Protein AF-A0A4Y6QZP2-F1 (afdb_monomer)

Secondary structure (DSSP, 8-state):
-----HHHHHHHHHHHHHH---HHHHHHHHHHHHHHH---GGGHHHHHHHHHHHHHSTT-HHHHHHHHHHHHHHHHHHHTTTT--

Mean predicted aligned error: 9.19 Å

Sequence (85 aa):
MSATIPKVEEAMANHIAADGFTPIGWQAYEIIYSILADPAPDLAEVKWRLRRCVAAHPGAPERALRDHLMVTSEMANANGQEGRD

Radius of gyration: 16.24 Å; Cα contacts (8 Å, |Δi|>4): 42; chains: 1; bounding box: 52×36×28 Å

Solvent-accessible surface area (backbone atoms only — not comparable to full-atom values): 4952 Å² total; per-residue (Å²): 132,84,82,76,71,67,68,58,59,55,51,49,53,55,44,34,72,72,71,72,37,50,76,63,31,48,54,30,39,54,52,53,50,50,62,66,66,51,83,62,75,88,42,54,65,59,43,53,52,43,53,52,31,40,70,74,28,77,96,34,37,43,58,16,48,50,54,43,50,51,57,52,48,52,50,55,52,55,66,63,55,80,79,74,128

Nearest PDB structures (foldseek):
  7k79-assembly1_L  TM=3.473E-01  e=9.508E+00  Saccharomyces cerevisiae S288C

Structure (mmCIF, N/CA/C/O backbone):
data_AF-A0A4Y6QZP2-F1
#
_entry.id   AF-A0A4Y6QZP2-F1
#
loop_
_atom_site.group_PDB
_atom_site.id
_atom_site.type_symbol
_atom_site.label_atom_id
_atom_site.label_alt_id
_atom_site.label_comp_id
_atom_site.label_asym_id
_atom_site.label_entity_id
_atom_site.label_seq_id
_atom_site.pdbx_PDB_ins_code
_atom_site.Cartn_x
_atom_site.Cartn_y
_atom_site.Cartn_z
_atom_site.occupancy
_atom_site.B_iso_or_equiv
_atom_site.auth_seq_id
_atom_site.auth_comp_id
_atom_site.auth_asym_id
_atom_site.auth_atom_id
_atom_site.pdbx_PDB_model_num
ATOM 1 N N . MET A 1 1 ? 20.371 27.567 5.406 1.00 36.50 1 MET A N 1
ATOM 2 C CA . MET A 1 1 ? 21.022 26.668 4.432 1.00 36.50 1 MET A CA 1
ATOM 3 C C . MET A 1 1 ? 20.498 25.271 4.715 1.00 36.50 1 MET A C 1
ATOM 5 O O . MET A 1 1 ? 20.792 24.748 5.781 1.00 36.50 1 MET A O 1
ATOM 9 N N . SER A 1 2 ? 19.606 24.764 3.857 1.00 40.19 2 SER A N 1
ATOM 10 C CA . SER A 1 2 ? 18.956 23.456 4.022 1.00 40.19 2 SER A CA 1
ATOM 11 C C . SER A 1 2 ? 19.993 22.346 4.103 1.00 40.19 2 SER A C 1
ATOM 13 O O . SER A 1 2 ? 20.850 22.248 3.229 1.00 40.19 2 SER A O 1
ATOM 15 N N . ALA A 1 3 ? 19.895 21.506 5.130 1.00 45.09 3 ALA A N 1
ATOM 16 C CA . ALA A 1 3 ? 20.593 20.233 5.151 1.00 45.09 3 ALA A CA 1
ATOM 17 C C . ALA A 1 3 ? 19.943 19.325 4.098 1.00 45.09 3 ALA A C 1
ATOM 19 O O . ALA A 1 3 ? 18.825 18.846 4.281 1.00 45.09 3 ALA A O 1
ATOM 20 N N . THR A 1 4 ? 20.626 19.153 2.968 1.00 51.28 4 THR A N 1
ATOM 21 C CA . THR A 1 4 ? 20.354 18.110 1.975 1.00 51.28 4 THR A CA 1
ATOM 22 C C . THR A 1 4 ? 20.270 16.771 2.695 1.00 51.28 4 THR A C 1
ATOM 24 O O . THR A 1 4 ? 21.162 16.477 3.486 1.00 51.28 4 THR A O 1
ATOM 27 N N . ILE A 1 5 ? 19.216 15.985 2.457 1.00 51.88 5 ILE A N 1
ATOM 28 C CA . ILE A 1 5 ? 19.063 14.632 3.004 1.00 51.88 5 ILE A CA 1
ATOM 29 C C . ILE A 1 5 ? 19.732 13.664 2.014 1.00 51.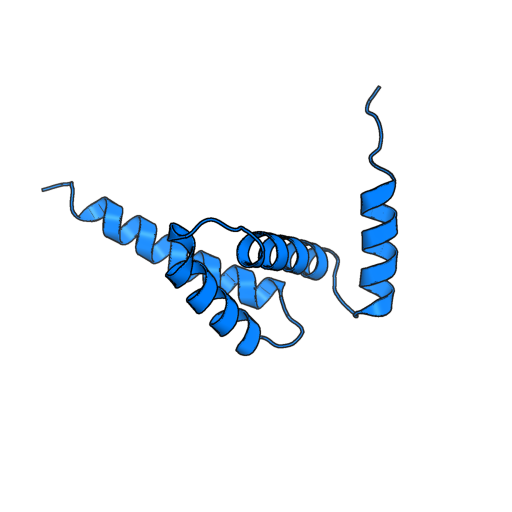88 5 ILE A C 1
ATOM 31 O O . ILE A 1 5 ? 19.068 13.183 1.101 1.00 51.88 5 ILE A O 1
ATOM 35 N N . PRO A 1 6 ? 21.032 13.351 2.141 1.00 53.50 6 PRO A N 1
ATOM 36 C CA . PRO A 1 6 ? 21.773 12.656 1.086 1.00 53.50 6 PRO A CA 1
ATOM 37 C C . PRO A 1 6 ? 21.437 11.155 1.068 1.00 53.50 6 PRO A C 1
ATOM 39 O O . PRO A 1 6 ? 21.653 10.459 0.087 1.00 53.50 6 PRO A O 1
ATOM 42 N N . LYS A 1 7 ? 20.869 10.648 2.171 1.00 54.53 7 LYS A N 1
ATOM 43 C CA . LYS A 1 7 ? 20.684 9.220 2.440 1.00 54.53 7 LYS A CA 1
ATOM 44 C C . LYS A 1 7 ? 19.462 8.611 1.745 1.00 54.53 7 LYS A C 1
ATOM 46 O O . LYS A 1 7 ? 19.447 7.411 1.502 1.00 54.53 7 LYS A O 1
ATOM 51 N N . VAL A 1 8 ? 18.447 9.426 1.435 1.00 57.16 8 VAL A N 1
ATOM 52 C CA . VAL A 1 8 ? 17.218 8.958 0.764 1.00 57.16 8 VAL A CA 1
ATOM 53 C C . VAL A 1 8 ? 17.448 8.832 -0.736 1.00 57.16 8 VAL A C 1
ATOM 55 O O . VAL A 1 8 ? 17.016 7.859 -1.336 1.00 57.16 8 VAL A O 1
ATOM 58 N N . GLU A 1 9 ? 18.176 9.775 -1.336 1.00 57.91 9 GLU A N 1
ATOM 59 C CA . GLU A 1 9 ? 18.473 9.756 -2.772 1.00 57.91 9 GLU A CA 1
ATOM 60 C C . GLU A 1 9 ? 19.401 8.597 -3.148 1.00 57.91 9 GLU A C 1
ATOM 62 O O . GLU A 1 9 ? 19.187 7.943 -4.165 1.00 57.91 9 GLU A O 1
ATOM 67 N N . GLU A 1 10 ? 20.379 8.284 -2.296 1.00 58.88 10 GLU A N 1
ATOM 68 C CA . GLU A 1 10 ? 21.303 7.166 -2.503 1.00 58.88 10 GLU A CA 1
ATOM 69 C C . GLU A 1 10 ? 20.611 5.798 -2.325 1.00 58.88 10 GLU A C 1
ATOM 71 O O . GLU A 1 10 ? 20.835 4.876 -3.110 1.00 58.88 10 GLU A O 1
ATOM 76 N N . ALA A 1 11 ? 19.697 5.674 -1.352 1.00 60.56 11 ALA A N 1
ATOM 77 C CA . ALA A 1 11 ? 18.862 4.480 -1.183 1.00 60.56 11 ALA A CA 1
ATOM 78 C C . ALA A 1 11 ? 17.854 4.312 -2.335 1.00 60.56 11 ALA A C 1
ATOM 80 O O . ALA A 1 11 ? 17.696 3.212 -2.865 1.00 60.56 11 ALA A O 1
ATOM 81 N N . MET A 1 12 ? 17.229 5.410 -2.770 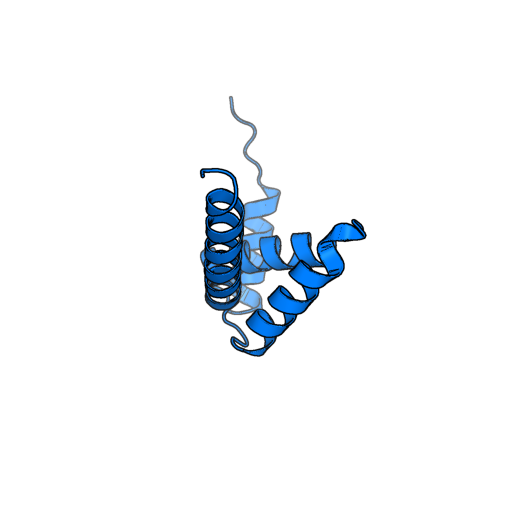1.00 60.81 12 MET A N 1
ATOM 82 C CA . MET A 1 12 ? 16.313 5.442 -3.909 1.00 60.81 12 MET A CA 1
ATOM 83 C C . MET A 1 12 ? 17.029 5.043 -5.206 1.00 60.81 12 MET A C 1
ATOM 85 O O . MET A 1 12 ? 16.512 4.220 -5.956 1.00 60.81 12 MET A O 1
ATOM 89 N N . ALA A 1 13 ? 18.239 5.553 -5.456 1.00 60.91 13 ALA A N 1
ATOM 90 C CA . ALA A 1 13 ? 19.029 5.192 -6.633 1.00 60.91 13 ALA A CA 1
ATOM 91 C C . ALA A 1 13 ? 19.410 3.700 -6.653 1.00 60.91 13 ALA A C 1
ATOM 93 O O . ALA A 1 13 ? 19.297 3.053 -7.697 1.00 60.91 13 ALA A O 1
ATOM 94 N N . ASN A 1 14 ? 19.800 3.135 -5.505 1.00 59.44 14 ASN A N 1
ATOM 95 C CA . ASN A 1 14 ? 20.174 1.722 -5.404 1.00 59.44 14 ASN A CA 1
ATOM 96 C C . ASN A 1 14 ? 18.981 0.772 -5.593 1.00 59.44 14 ASN A C 1
ATOM 98 O O . ASN A 1 14 ? 19.128 -0.264 -6.239 1.00 59.44 14 ASN A O 1
ATOM 102 N N . HIS A 1 15 ? 17.795 1.126 -5.096 1.00 59.50 15 HIS A N 1
ATOM 103 C CA . HIS A 1 15 ? 16.603 0.289 -5.248 1.00 59.50 15 HIS A CA 1
ATOM 104 C C . HIS A 1 15 ? 15.901 0.433 -6.602 1.00 59.50 15 HIS A C 1
ATOM 106 O O . HIS A 1 15 ? 15.428 -0.564 -7.145 1.00 59.50 15 HIS A O 1
ATOM 112 N N . ILE A 1 16 ? 15.894 1.629 -7.206 1.00 59.44 16 ILE A N 1
ATOM 113 C CA . ILE A 1 16 ? 15.441 1.814 -8.599 1.00 59.44 16 ILE A CA 1
ATOM 114 C C . ILE A 1 16 ? 16.251 0.908 -9.538 1.00 59.44 16 ILE A C 1
ATOM 116 O O . ILE A 1 16 ? 15.693 0.279 -10.437 1.00 59.44 16 ILE A O 1
ATOM 120 N N . ALA A 1 17 ? 17.564 0.811 -9.307 1.00 57.59 17 ALA A N 1
ATOM 121 C CA . ALA A 1 17 ? 18.455 -0.017 -10.110 1.00 57.59 17 ALA A CA 1
ATOM 122 C C . ALA A 1 17 ? 18.330 -1.528 -9.822 1.00 57.59 17 ALA A C 1
ATOM 124 O O . ALA A 1 17 ? 18.509 -2.323 -10.744 1.00 57.59 17 ALA A O 1
ATOM 125 N N . ALA A 1 18 ? 18.036 -1.934 -8.581 1.00 59.78 18 ALA A N 1
ATOM 126 C CA . ALA A 1 18 ? 17.994 -3.344 -8.175 1.00 59.78 18 ALA A CA 1
ATOM 127 C C . ALA A 1 18 ? 16.622 -4.015 -8.371 1.00 59.78 18 ALA A C 1
ATOM 129 O O . ALA A 1 18 ? 16.564 -5.172 -8.786 1.00 59.78 18 ALA A O 1
ATOM 130 N N . ASP A 1 19 ? 15.530 -3.295 -8.108 1.00 64.56 19 ASP A N 1
ATOM 131 C CA . ASP A 1 19 ? 14.170 -3.853 -8.081 1.00 64.56 19 ASP A CA 1
ATOM 132 C C . ASP A 1 19 ? 13.335 -3.466 -9.318 1.00 64.56 19 ASP A C 1
ATOM 134 O O . ASP A 1 19 ? 12.192 -3.897 -9.471 1.00 64.56 19 ASP A O 1
ATOM 138 N N . GLY A 1 20 ? 13.892 -2.654 -10.227 1.00 70.31 20 GLY A N 1
ATOM 139 C CA . GLY A 1 20 ? 13.217 -2.216 -11.454 1.00 70.31 20 GLY A CA 1
ATOM 140 C C . GLY A 1 20 ? 12.067 -1.232 -11.220 1.00 70.31 20 GLY A C 1
ATOM 141 O O . GLY A 1 20 ? 11.257 -1.000 -12.121 1.00 70.31 20 GLY A O 1
ATOM 142 N N . PHE A 1 21 ? 11.974 -0.647 -10.025 1.00 77.69 21 PHE A N 1
ATOM 143 C CA . PHE A 1 21 ? 10.953 0.344 -9.711 1.00 77.69 21 PHE A CA 1
ATOM 144 C C . PHE A 1 21 ? 11.256 1.696 -10.352 1.00 77.69 21 PHE A C 1
ATOM 146 O O . PHE A 1 21 ? 12.392 2.153 -10.418 1.00 77.69 21 PHE A O 1
ATOM 153 N N . THR A 1 22 ? 10.202 2.395 -10.763 1.00 87.31 22 THR A N 1
ATOM 154 C CA . THR A 1 22 ? 10.281 3.834 -11.044 1.00 87.31 22 THR A CA 1
ATOM 155 C C . THR A 1 22 ? 10.434 4.617 -9.726 1.00 87.31 22 THR A C 1
ATOM 157 O O . THR A 1 22 ? 10.060 4.090 -8.677 1.00 87.31 22 THR A O 1
ATOM 160 N N . PRO A 1 23 ? 10.895 5.886 -9.728 1.00 88.56 23 PRO A N 1
ATOM 161 C CA . PRO A 1 23 ? 10.945 6.697 -8.504 1.00 88.56 23 PRO A CA 1
ATOM 162 C C . PRO A 1 23 ? 9.602 6.769 -7.761 1.00 88.56 23 PRO A C 1
ATOM 164 O O . PRO A 1 23 ? 9.559 6.704 -6.536 1.00 88.56 23 PRO A O 1
ATOM 167 N N . ILE A 1 24 ? 8.491 6.843 -8.503 1.00 92.38 24 ILE A N 1
ATOM 168 C CA . ILE A 1 24 ? 7.146 6.832 -7.919 1.00 92.38 24 ILE A CA 1
ATOM 169 C C . ILE A 1 24 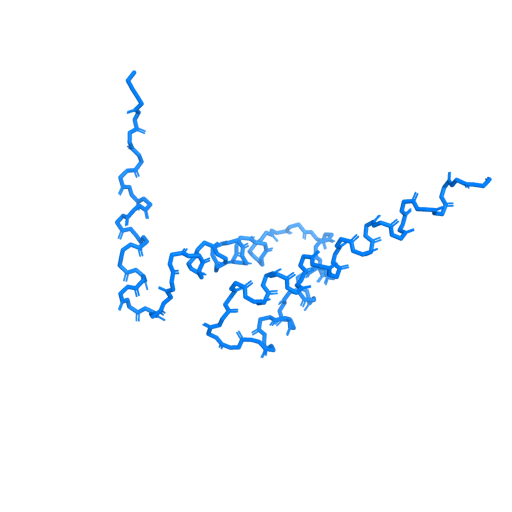? 6.768 5.451 -7.369 1.00 92.38 24 ILE A C 1
ATOM 171 O O . ILE A 1 24 ? 6.150 5.366 -6.311 1.00 92.38 24 ILE A O 1
ATOM 175 N N . GLY A 1 25 ? 7.172 4.372 -8.046 1.00 93.56 25 GLY A N 1
ATOM 176 C CA . GLY A 1 25 ? 6.992 3.008 -7.553 1.00 93.56 25 GLY A CA 1
ATOM 177 C C . GLY A 1 25 ? 7.751 2.776 -6.248 1.00 93.56 25 GLY A C 1
ATOM 178 O O . GLY A 1 25 ? 7.201 2.200 -5.312 1.00 93.56 25 GLY A O 1
ATOM 179 N N . TRP A 1 26 ? 8.969 3.313 -6.140 1.00 91.69 26 TRP A N 1
ATOM 180 C CA . TRP A 1 26 ? 9.755 3.259 -4.910 1.00 91.69 26 TRP A CA 1
ATOM 181 C C . TRP A 1 26 ? 9.065 3.990 -3.754 1.00 91.69 26 TRP A C 1
ATOM 183 O O . TRP A 1 26 ? 8.850 3.413 -2.691 1.00 91.69 26 TRP A O 1
ATOM 193 N N . GLN A 1 27 ? 8.625 5.229 -3.978 1.00 94.75 27 GLN A N 1
ATOM 194 C CA . GLN A 1 27 ? 7.885 5.979 -2.959 1.00 94.75 27 GLN A CA 1
ATOM 195 C C . GLN A 1 27 ? 6.595 5.266 -2.539 1.00 94.75 27 GLN A C 1
ATOM 197 O O . GLN A 1 27 ? 6.280 5.188 -1.351 1.00 94.75 27 GLN A O 1
ATOM 202 N N . ALA A 1 28 ? 5.851 4.708 -3.497 1.00 96.12 28 ALA A N 1
ATOM 203 C CA . ALA A 1 28 ? 4.654 3.935 -3.196 1.00 96.12 28 ALA A CA 1
ATOM 204 C C . ALA A 1 28 ? 4.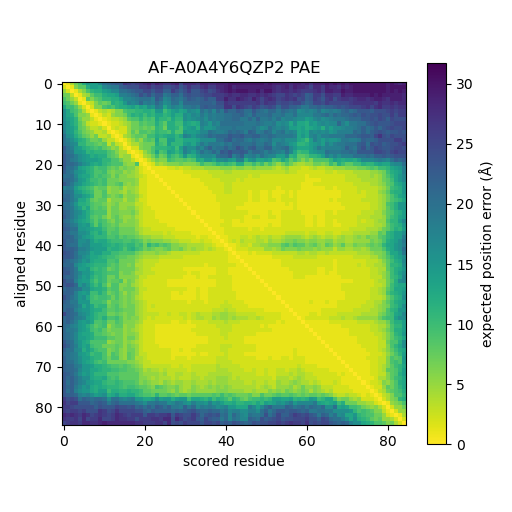978 2.691 -2.358 1.00 96.12 28 ALA A C 1
ATOM 206 O O . ALA A 1 28 ? 4.260 2.398 -1.402 1.00 96.12 28 ALA A O 1
ATOM 207 N N . TYR A 1 29 ? 6.071 1.992 -2.672 1.00 95.00 29 TYR A N 1
ATOM 208 C CA . TYR A 1 29 ? 6.553 0.861 -1.887 1.00 95.00 29 TYR A CA 1
ATOM 209 C C . TYR A 1 29 ? 6.874 1.263 -0.440 1.00 95.00 29 TYR A C 1
ATOM 211 O O . TYR A 1 29 ? 6.409 0.594 0.483 1.00 95.00 29 TYR A O 1
ATOM 219 N N . GLU A 1 30 ? 7.581 2.375 -0.214 1.00 94.88 30 GLU A N 1
ATOM 220 C CA . GLU A 1 30 ? 7.907 2.850 1.142 1.00 94.88 30 GLU A CA 1
ATOM 221 C C . GLU A 1 30 ? 6.661 3.212 1.963 1.00 94.88 30 GLU A C 1
ATOM 223 O O . GLU A 1 30 ? 6.581 2.893 3.156 1.00 94.88 30 GLU A O 1
ATOM 228 N N . ILE A 1 31 ? 5.658 3.824 1.328 1.00 96.19 31 ILE A N 1
ATOM 229 C CA . ILE A 1 31 ? 4.369 4.121 1.967 1.00 96.19 31 ILE A CA 1
ATOM 230 C C . ILE A 1 31 ? 3.650 2.820 2.338 1.00 96.19 31 ILE A C 1
ATOM 232 O O . ILE A 1 31 ? 3.229 2.656 3.485 1.00 96.19 31 ILE A O 1
ATOM 236 N N . ILE A 1 32 ? 3.539 1.878 1.394 1.00 96.38 32 ILE A N 1
ATOM 237 C CA . ILE A 1 32 ? 2.915 0.568 1.627 1.00 96.38 32 ILE 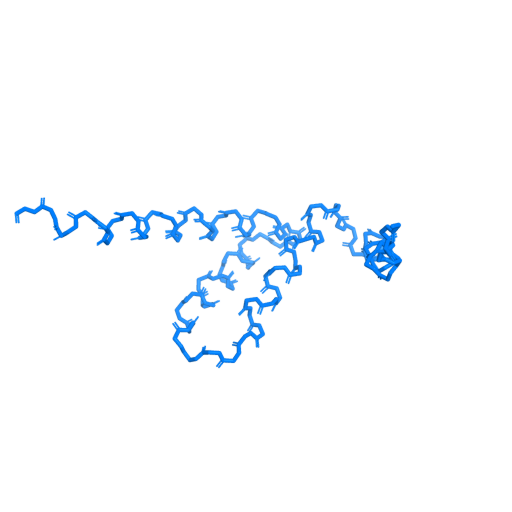A CA 1
ATOM 238 C C . ILE A 1 32 ? 3.607 -0.146 2.788 1.00 96.38 32 ILE A C 1
ATOM 240 O O . ILE A 1 32 ? 2.939 -0.634 3.701 1.00 96.38 32 ILE A O 1
ATOM 244 N N . TYR A 1 33 ? 4.938 -0.191 2.766 1.00 96.19 33 TYR A N 1
ATOM 245 C CA . TYR A 1 33 ? 5.734 -0.827 3.804 1.00 96.19 33 TYR A CA 1
ATOM 246 C C . TYR A 1 33 ? 5.480 -0.183 5.170 1.00 96.19 33 TYR A C 1
ATOM 248 O O . TYR A 1 33 ? 5.195 -0.897 6.131 1.00 96.19 33 TYR A O 1
ATOM 256 N N . SER A 1 34 ? 5.492 1.151 5.244 1.00 96.25 34 SER A N 1
ATOM 257 C CA . SER A 1 34 ? 5.240 1.888 6.489 1.00 96.25 34 SER A CA 1
ATOM 258 C C . SER A 1 34 ? 3.855 1.584 7.066 1.00 96.25 34 SER A C 1
ATOM 260 O O . SER A 1 34 ? 3.746 1.258 8.247 1.00 96.25 34 SER A O 1
ATOM 262 N N . ILE A 1 35 ? 2.806 1.590 6.233 1.00 94.94 35 ILE A N 1
ATOM 263 C CA . ILE A 1 35 ? 1.438 1.251 6.664 1.00 94.94 35 ILE A CA 1
ATOM 264 C C . ILE A 1 35 ? 1.379 -0.191 7.179 1.00 94.94 35 ILE A C 1
ATOM 266 O O . ILE A 1 35 ? 0.785 -0.466 8.221 1.00 94.94 35 ILE A O 1
ATOM 270 N N . LEU A 1 36 ? 1.984 -1.143 6.464 1.00 95.75 36 LEU A N 1
ATOM 271 C CA . LEU A 1 36 ? 1.947 -2.553 6.858 1.00 95.75 36 LEU A CA 1
ATOM 272 C C . LEU A 1 36 ? 2.761 -2.837 8.127 1.00 95.75 36 LEU A C 1
ATOM 274 O O . LEU A 1 36 ? 2.368 -3.731 8.887 1.00 95.75 36 LEU A O 1
ATOM 278 N N . ALA A 1 37 ? 3.831 -2.081 8.373 1.00 95.69 37 ALA A N 1
ATOM 279 C CA . ALA A 1 37 ? 4.695 -2.201 9.545 1.00 95.69 37 ALA A CA 1
ATOM 280 C C . ALA A 1 37 ? 4.135 -1.516 10.807 1.00 95.69 37 ALA A C 1
ATOM 282 O O . ALA A 1 37 ? 4.544 -1.873 11.909 1.00 95.69 37 ALA A O 1
ATOM 283 N N . ASP A 1 38 ? 3.187 -0.583 10.671 1.00 95.06 38 ASP A N 1
ATOM 284 C CA . ASP A 1 38 ? 2.634 0.187 11.795 1.00 95.06 38 ASP A CA 1
ATOM 285 C C . ASP A 1 38 ? 1.988 -0.721 12.870 1.00 95.06 38 ASP A C 1
ATOM 287 O O . ASP A 1 38 ? 1.073 -1.475 12.558 1.00 95.06 38 ASP A O 1
ATOM 291 N N . PRO A 1 39 ? 2.394 -0.706 14.145 1.00 92.88 39 PRO A N 1
ATOM 292 C CA . PRO A 1 39 ? 1.855 -1.632 15.142 1.00 92.88 39 PRO A CA 1
ATOM 293 C C . PRO A 1 39 ? 0.412 -1.334 15.595 1.00 92.88 39 PRO A C 1
ATOM 295 O O . PRO A 1 39 ? -0.122 -2.111 16.390 1.00 92.88 39 PRO A O 1
ATOM 298 N N . ALA A 1 40 ? -0.228 -0.251 15.139 1.00 92.12 40 ALA A N 1
ATOM 299 C CA . ALA A 1 40 ? -1.555 0.140 15.604 1.00 92.12 40 ALA A CA 1
ATOM 300 C C . ALA A 1 40 ? -2.620 -0.957 15.347 1.00 92.12 40 ALA A C 1
ATOM 302 O O . ALA A 1 40 ? -2.784 -1.414 14.206 1.00 92.12 40 ALA A O 1
ATOM 303 N N . PRO A 1 41 ? -3.373 -1.378 16.384 1.00 82.06 41 PRO A N 1
ATOM 304 C CA . PRO A 1 41 ? -4.345 -2.470 16.274 1.00 82.06 41 PRO A CA 1
ATOM 305 C C . PRO A 1 41 ? -5.533 -2.120 15.366 1.00 82.06 41 PRO A C 1
ATOM 307 O O . PRO A 1 41 ? -6.066 -2.986 14.671 1.00 82.06 41 PRO A O 1
ATOM 310 N N . ASP A 1 42 ? -5.885 -0.839 15.300 1.00 90.62 42 ASP A N 1
ATOM 311 C CA . ASP A 1 42 ? -7.056 -0.320 14.584 1.00 90.62 42 ASP A CA 1
ATOM 312 C C . ASP A 1 42 ? -6.881 -0.366 13.053 1.00 90.62 42 ASP A C 1
ATOM 314 O O . ASP A 1 42 ? -7.823 -0.160 12.291 1.00 90.62 42 ASP A O 1
ATOM 318 N N . LEU A 1 43 ? -5.671 -0.682 12.577 1.00 91.12 43 LEU A N 1
ATOM 319 C CA . LEU A 1 43 ? -5.335 -0.759 11.155 1.00 91.12 43 LEU A CA 1
ATOM 320 C C . LEU A 1 43 ? -5.531 -2.156 10.551 1.00 91.12 43 LEU A C 1
ATOM 322 O O . LEU A 1 43 ? -5.213 -2.354 9.377 1.00 91.12 43 LEU A O 1
ATOM 326 N N . ALA A 1 44 ? -6.026 -3.144 11.304 1.00 93.25 44 ALA A N 1
ATOM 327 C CA . ALA A 1 44 ? -6.119 -4.531 10.835 1.00 93.25 44 ALA A CA 1
ATOM 328 C C . ALA A 1 44 ? -6.868 -4.669 9.492 1.00 93.25 44 ALA A C 1
ATOM 330 O O . ALA A 1 44 ? -6.365 -5.306 8.560 1.00 93.25 44 ALA A O 1
ATOM 331 N N . GLU A 1 45 ? -8.029 -4.023 9.364 1.00 92.44 45 GLU A N 1
ATOM 332 C CA . GLU A 1 45 ? -8.843 -4.047 8.143 1.00 92.44 45 GLU A CA 1
ATOM 333 C C . GLU A 1 45 ? -8.177 -3.285 6.987 1.00 92.44 45 GLU A C 1
ATOM 335 O O . GLU A 1 45 ? -8.098 -3.795 5.865 1.00 92.44 45 GLU A O 1
ATOM 340 N N . VAL A 1 46 ? -7.622 -2.101 7.269 1.00 93.56 46 VAL A N 1
ATOM 341 C CA . VAL A 1 46 ? -6.879 -1.281 6.296 1.00 93.56 46 VAL A CA 1
ATOM 342 C C . VAL A 1 46 ? -5.712 -2.078 5.712 1.00 93.56 46 VAL A C 1
ATOM 344 O O . VAL A 1 46 ? -5.579 -2.191 4.491 1.00 93.56 46 VAL A O 1
ATOM 347 N N . LYS A 1 47 ? -4.910 -2.720 6.569 1.00 96.19 47 LYS A N 1
ATOM 348 C CA . LYS A 1 47 ? -3.776 -3.558 6.161 1.00 96.19 47 LYS A CA 1
ATOM 349 C C . LYS A 1 47 ? -4.210 -4.782 5.372 1.00 96.19 47 LYS A C 1
ATOM 351 O O . LYS A 1 47 ? -3.523 -5.172 4.428 1.00 96.19 47 LYS A O 1
ATOM 356 N N . TRP A 1 48 ? -5.313 -5.424 5.755 1.00 95.75 48 TRP A N 1
ATOM 357 C CA . TRP A 1 48 ? -5.844 -6.563 5.009 1.00 95.75 48 TRP A CA 1
ATOM 358 C C . TRP A 1 48 ? -6.221 -6.157 3.578 1.00 95.75 48 TRP A C 1
ATOM 360 O O . TRP A 1 48 ? -5.793 -6.812 2.623 1.00 95.75 48 TRP A O 1
ATOM 370 N N . ARG A 1 49 ? -6.926 -5.031 3.413 1.00 95.94 49 ARG A N 1
ATOM 371 C CA . ARG A 1 49 ? -7.266 -4.483 2.089 1.00 95.94 49 ARG A CA 1
ATOM 372 C C . ARG A 1 49 ? -6.022 -4.116 1.291 1.00 95.94 49 ARG A C 1
ATOM 374 O O . ARG A 1 49 ? -5.916 -4.502 0.129 1.00 95.94 49 ARG A O 1
ATOM 381 N N . LEU A 1 50 ? -5.063 -3.437 1.918 1.00 97.25 50 LEU A N 1
ATOM 382 C CA . LEU A 1 50 ? -3.824 -3.036 1.260 1.00 97.25 50 LEU A CA 1
ATOM 383 C C 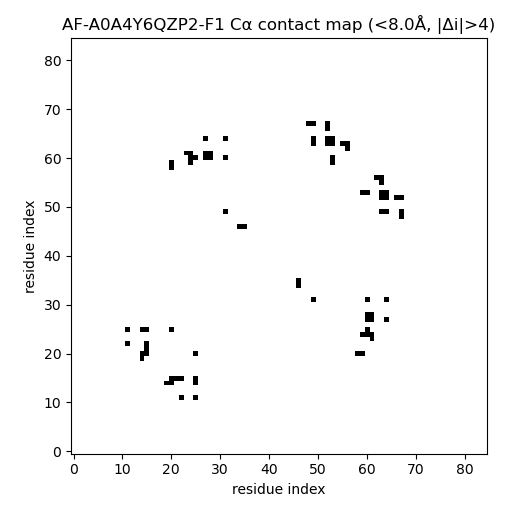. LEU A 1 50 ? -3.041 -4.246 0.730 1.00 97.25 50 LEU A C 1
ATOM 385 O O . LEU A 1 50 ? -2.626 -4.246 -0.426 1.00 97.25 50 LEU A O 1
ATOM 389 N N . ARG A 1 51 ? -2.908 -5.320 1.521 1.00 97.44 51 ARG A N 1
ATOM 390 C CA . ARG A 1 51 ? -2.257 -6.565 1.066 1.00 97.44 51 ARG A CA 1
ATOM 391 C C . ARG A 1 51 ? -2.954 -7.175 -0.148 1.00 97.44 51 ARG A C 1
ATOM 393 O O . ARG A 1 51 ? -2.283 -7.678 -1.045 1.00 97.44 51 ARG A O 1
ATOM 400 N N . ARG A 1 52 ? -4.286 -7.112 -0.200 1.00 97.69 52 ARG A N 1
ATOM 401 C CA . ARG A 1 52 ? -5.058 -7.593 -1.350 1.00 97.69 52 ARG A CA 1
ATOM 402 C C . ARG A 1 52 ? -4.800 -6.750 -2.604 1.00 97.69 52 ARG A C 1
ATOM 404 O O . ARG A 1 52 ? -4.641 -7.327 -3.675 1.00 97.69 52 ARG A O 1
ATOM 411 N N . CYS A 1 53 ? -4.698 -5.425 -2.478 1.00 97.44 53 CYS A N 1
ATOM 412 C CA . CYS A 1 53 ? -4.309 -4.547 -3.588 1.00 97.44 53 CYS A CA 1
ATOM 413 C C . CYS A 1 53 ? -2.884 -4.850 -4.079 1.00 97.44 53 CYS A C 1
ATOM 415 O O . CYS A 1 53 ? -2.667 -4.953 -5.281 1.00 97.44 53 CYS A O 1
ATOM 417 N N . VAL A 1 54 ? -1.929 -5.068 -3.168 1.00 97.12 54 VAL A N 1
ATOM 418 C CA . VAL A 1 54 ? -0.547 -5.447 -3.526 1.00 97.12 54 VAL A CA 1
ATOM 419 C C . VAL A 1 54 ? -0.512 -6.772 -4.289 1.00 97.12 54 VAL A C 1
ATOM 421 O O . VAL A 1 54 ? 0.147 -6.870 -5.319 1.00 97.12 54 VAL A O 1
ATOM 424 N N . ALA A 1 55 ? -1.264 -7.778 -3.835 1.00 96.69 55 ALA A N 1
ATOM 425 C CA . ALA A 1 55 ? -1.349 -9.066 -4.522 1.00 96.69 55 ALA A CA 1
ATOM 426 C C . ALA A 1 55 ? -1.992 -8.965 -5.920 1.00 96.69 55 ALA A C 1
ATOM 428 O O . ALA A 1 55 ? -1.657 -9.753 -6.802 1.00 96.69 55 ALA A O 1
ATOM 429 N N . ALA A 1 56 ? -2.899 -8.005 -6.131 1.00 96.88 56 ALA A N 1
ATOM 430 C CA . ALA A 1 56 ? -3.541 -7.767 -7.423 1.00 96.88 56 ALA A CA 1
ATOM 431 C C . ALA A 1 56 ? -2.636 -7.039 -8.435 1.00 96.88 56 ALA A C 1
ATOM 433 O O . ALA A 1 56 ? -2.860 -7.165 -9.638 1.00 96.88 56 ALA A O 1
ATOM 434 N N . HIS A 1 57 ? -1.600 -6.329 -7.968 1.00 94.19 57 HIS A N 1
ATOM 435 C CA . HIS A 1 57 ? -0.666 -5.568 -8.810 1.00 94.19 57 HIS A CA 1
ATOM 436 C C . HIS A 1 57 ? 0.806 -5.938 -8.541 1.00 94.19 57 HIS A C 1
ATOM 438 O O . HIS A 1 57 ? 1.573 -5.103 -8.048 1.00 94.19 57 HIS A O 1
ATOM 444 N N . PRO A 1 58 ? 1.245 -7.172 -8.860 1.00 90.81 58 PRO A N 1
ATOM 445 C CA . PRO A 1 58 ? 2.629 -7.587 -8.643 1.00 90.81 58 PRO A CA 1
ATOM 446 C C . PRO A 1 58 ? 3.616 -6.687 -9.398 1.00 90.81 58 PRO A C 1
ATOM 448 O O . PRO A 1 58 ? 3.462 -6.461 -10.596 1.00 90.81 58 PRO A O 1
ATOM 451 N N . GLY A 1 59 ? 4.629 -6.172 -8.697 1.00 90.25 59 GLY A N 1
ATOM 452 C CA . GLY A 1 59 ? 5.653 -5.297 -9.283 1.00 90.25 59 GLY A CA 1
ATOM 453 C C . GLY A 1 59 ? 5.185 -3.874 -9.621 1.00 90.25 59 GLY A C 1
ATOM 454 O O . GLY A 1 59 ? 5.975 -3.105 -10.154 1.00 90.25 59 GLY A O 1
ATOM 455 N N . ALA A 1 60 ? 3.941 -3.506 -9.296 1.00 93.94 60 ALA A N 1
ATOM 456 C CA . ALA A 1 60 ? 3.387 -2.169 -9.535 1.00 93.94 60 ALA A CA 1
ATOM 457 C C . ALA A 1 60 ? 2.803 -1.564 -8.237 1.00 93.94 60 ALA A C 1
ATOM 459 O O . ALA A 1 60 ? 1.582 -1.391 -8.116 1.00 93.94 60 ALA A O 1
ATOM 460 N N . PRO A 1 61 ? 3.651 -1.259 -7.233 1.00 94.88 61 PRO A N 1
ATOM 461 C CA . PRO A 1 61 ? 3.228 -0.728 -5.935 1.00 94.88 61 PRO A CA 1
ATOM 462 C C . PRO A 1 61 ? 2.446 0.585 -6.055 1.00 94.88 61 PRO A C 1
ATOM 464 O O . PRO A 1 61 ? 1.506 0.808 -5.296 1.00 94.88 61 PRO A O 1
ATOM 467 N N .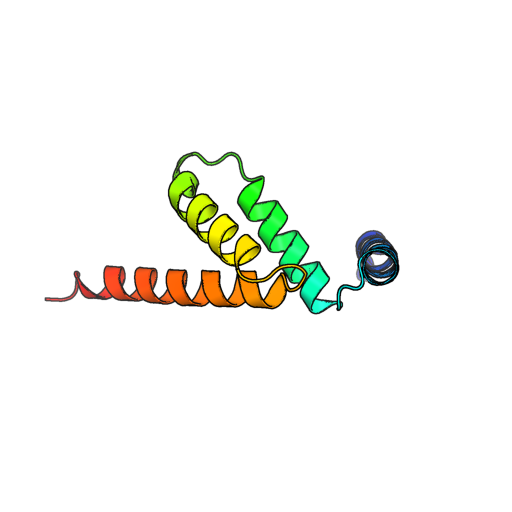 GLU A 1 62 ? 2.754 1.431 -7.036 1.00 96.62 62 GLU A N 1
ATOM 468 C CA . GLU A 1 62 ? 2.027 2.674 -7.293 1.00 96.62 62 GLU A CA 1
ATOM 469 C C . GLU A 1 62 ? 0.565 2.434 -7.697 1.00 96.62 62 GLU A C 1
ATOM 471 O O . GLU A 1 62 ? -0.320 3.189 -7.290 1.00 96.62 62 GLU A O 1
ATOM 476 N N . ARG A 1 63 ? 0.283 1.352 -8.437 1.00 96.75 63 ARG A N 1
ATOM 477 C CA . ARG A 1 63 ? -1.093 0.958 -8.782 1.00 96.75 63 ARG A CA 1
ATOM 478 C C . ARG A 1 63 ? -1.812 0.370 -7.578 1.00 96.75 63 ARG A C 1
ATOM 480 O O . ARG A 1 63 ? -2.943 0.761 -7.302 1.00 96.75 63 ARG A O 1
ATOM 487 N N . ALA A 1 64 ? -1.133 -0.496 -6.823 1.00 97.50 64 ALA A N 1
ATOM 488 C CA . ALA A 1 64 ? -1.675 -1.059 -5.590 1.00 97.50 64 ALA A CA 1
ATOM 489 C C . ALA A 1 64 ? -2.068 0.033 -4.582 1.00 97.50 64 ALA A C 1
ATOM 491 O O . ALA A 1 64 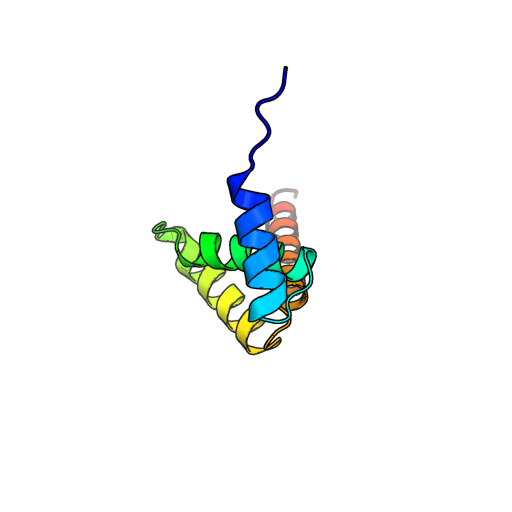? -3.170 -0.003 -4.031 1.00 97.50 64 ALA A O 1
ATOM 492 N N . LEU A 1 65 ? -1.185 1.013 -4.362 1.00 97.50 65 LEU A N 1
ATOM 493 C CA . LEU A 1 65 ? -1.432 2.122 -3.447 1.00 97.50 65 LEU A CA 1
ATOM 494 C C . LEU A 1 65 ? -2.572 3.014 -3.945 1.00 97.50 65 LEU A C 1
ATOM 496 O O . LEU A 1 65 ? -3.455 3.359 -3.163 1.00 97.50 65 LEU A O 1
ATOM 500 N N . ARG A 1 66 ? -2.596 3.354 -5.241 1.00 97.88 66 ARG A N 1
ATOM 501 C CA . ARG A 1 66 ? -3.678 4.152 -5.834 1.00 97.88 66 ARG A CA 1
ATOM 502 C C . ARG A 1 66 ? -5.046 3.502 -5.627 1.00 97.88 66 ARG A C 1
ATOM 504 O O . ARG A 1 66 ? -5.962 4.180 -5.167 1.00 97.88 66 ARG A O 1
ATOM 511 N N . ASP A 1 67 ? -5.183 2.218 -5.948 1.00 97.69 67 ASP A N 1
ATOM 512 C CA . ASP A 1 67 ? -6.457 1.504 -5.807 1.00 97.69 67 ASP A CA 1
ATOM 513 C C . ASP A 1 67 ? -6.904 1.456 -4.341 1.00 97.69 67 ASP A C 1
ATOM 515 O O . ASP A 1 67 ? -8.068 1.712 -4.031 1.00 97.69 67 ASP A O 1
ATOM 519 N N . HIS A 1 68 ? -5.968 1.206 -3.420 1.00 97.00 68 HIS A N 1
ATOM 520 C CA . HIS A 1 68 ? -6.247 1.242 -1.987 1.00 97.00 68 HIS A CA 1
ATOM 521 C C . HIS A 1 68 ? -6.744 2.620 -1.517 1.00 97.00 68 HIS A C 1
ATOM 523 O O . HIS A 1 68 ? -7.719 2.701 -0.765 1.00 97.00 68 HIS A O 1
ATOM 529 N N . LEU A 1 69 ? -6.100 3.702 -1.965 1.00 96.12 69 LEU A N 1
ATOM 530 C CA . LEU A 1 69 ? -6.481 5.072 -1.616 1.00 96.12 69 LEU A CA 1
ATOM 531 C C . LEU A 1 69 ? -7.849 5.455 -2.185 1.00 96.12 69 LEU A C 1
ATOM 533 O O . LEU A 1 69 ? -8.608 6.135 -1.499 1.00 96.12 69 LEU A O 1
ATOM 537 N N . MET A 1 70 ? -8.184 5.010 -3.399 1.00 96.31 70 MET A N 1
ATOM 538 C CA . MET A 1 70 ? -9.490 5.278 -4.009 1.00 96.31 70 MET A CA 1
ATOM 539 C C . MET A 1 70 ? -10.616 4.652 -3.180 1.00 96.31 70 MET A C 1
ATOM 541 O O . MET A 1 70 ? -11.518 5.360 -2.741 1.00 96.31 70 MET A O 1
ATOM 545 N N . VAL A 1 71 ? -10.486 3.363 -2.852 1.00 93.06 71 VAL A N 1
ATOM 546 C CA . VAL A 1 71 ? -11.450 2.641 -2.004 1.00 93.06 71 VAL A CA 1
ATOM 547 C C . VAL A 1 71 ? -11.558 3.276 -0.614 1.00 93.06 71 VAL A C 1
ATOM 549 O O . VAL A 1 71 ? -12.653 3.469 -0.093 1.00 93.06 71 VAL A O 1
ATOM 552 N N . THR A 1 72 ? -10.425 3.636 -0.008 1.00 91.56 72 THR A N 1
ATOM 553 C CA . THR A 1 72 ? -10.410 4.267 1.323 1.00 91.56 72 THR A CA 1
ATOM 554 C C . THR A 1 72 ? -11.087 5.638 1.298 1.00 91.56 72 THR A C 1
ATOM 556 O O . THR A 1 72 ? -11.816 5.984 2.225 1.00 91.56 72 THR A O 1
ATOM 559 N N . SER A 1 73 ? -10.891 6.403 0.222 1.00 91.19 73 SER A N 1
ATOM 560 C CA . SER A 1 73 ? -11.508 7.720 0.038 1.00 91.19 73 SER A CA 1
ATOM 561 C C . SER A 1 73 ? -13.020 7.616 -0.155 1.00 91.19 73 SER A C 1
ATOM 563 O O . SER A 1 73 ? -13.766 8.392 0.435 1.00 91.19 73 SER A O 1
ATOM 565 N N . GLU A 1 74 ? -13.489 6.637 -0.932 1.00 92.25 74 GLU A N 1
ATOM 566 C CA . GLU A 1 74 ? -14.919 6.348 -1.094 1.00 92.25 74 GLU A CA 1
ATOM 567 C C . GLU A 1 74 ? -15.581 6.015 0.249 1.00 92.25 74 GLU A C 1
ATOM 569 O O . GLU A 1 74 ? -16.632 6.565 0.571 1.00 92.25 74 GLU A O 1
ATOM 574 N N . MET A 1 75 ? -14.935 5.185 1.071 1.00 87.31 75 MET A N 1
ATOM 575 C CA . MET A 1 75 ? -15.431 4.826 2.405 1.0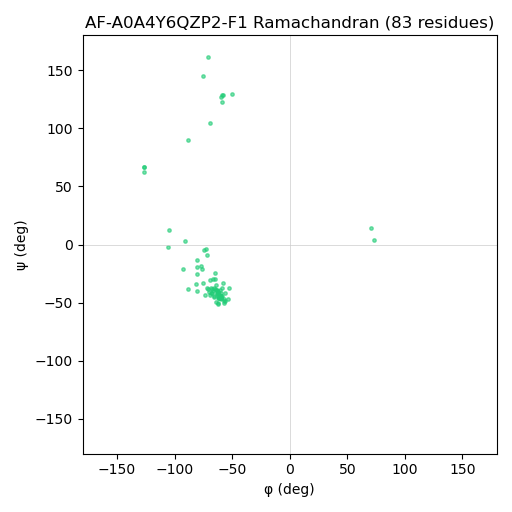0 87.31 75 MET A CA 1
ATOM 576 C C . MET A 1 75 ? -15.449 6.018 3.362 1.00 87.31 75 MET A C 1
ATOM 578 O O . MET A 1 75 ? -16.435 6.234 4.062 1.00 87.31 75 MET A O 1
ATOM 582 N N . ALA A 1 76 ? -14.377 6.813 3.382 1.00 86.19 76 ALA A N 1
ATOM 583 C CA . ALA A 1 76 ? -14.309 8.011 4.212 1.00 86.19 76 ALA A CA 1
ATOM 584 C C . ALA A 1 76 ? -15.408 9.019 3.838 1.00 86.19 76 ALA A C 1
ATOM 586 O O . ALA A 1 76 ? -16.026 9.617 4.718 1.00 86.19 76 ALA A O 1
ATOM 587 N N . ASN A 1 77 ? -15.684 9.165 2.540 1.00 86.38 77 ASN A N 1
ATOM 588 C CA . ASN A 1 77 ? -16.738 10.044 2.046 1.00 86.38 77 ASN A CA 1
ATOM 589 C C . ASN A 1 77 ? -18.140 9.508 2.369 1.00 86.38 77 ASN A C 1
ATOM 591 O O . ASN A 1 77 ? -18.985 10.294 2.790 1.00 86.38 77 ASN A O 1
ATOM 595 N N . ALA A 1 78 ? -18.377 8.198 2.239 1.00 83.31 78 ALA A N 1
ATOM 596 C CA . ALA A 1 78 ? -19.659 7.576 2.582 1.00 83.31 78 ALA A CA 1
ATOM 597 C C . ALA A 1 78 ? -19.999 7.753 4.073 1.00 83.31 78 ALA A C 1
ATOM 599 O O . ALA A 1 78 ? -21.088 8.211 4.412 1.00 83.31 78 ALA A O 1
ATOM 600 N N . ASN A 1 79 ? -19.027 7.514 4.957 1.00 75.25 79 ASN A N 1
ATOM 601 C CA . ASN A 1 79 ? -19.199 7.680 6.405 1.00 75.25 79 ASN A CA 1
ATOM 602 C C . ASN A 1 79 ? -19.449 9.149 6.812 1.00 75.25 79 ASN A C 1
ATOM 604 O O . ASN A 1 79 ? -20.022 9.421 7.863 1.00 75.25 79 ASN A O 1
ATOM 608 N N . GLY A 1 80 ? -19.010 10.116 5.999 1.00 67.31 80 GLY A N 1
ATOM 609 C CA . GLY A 1 80 ? -19.231 11.545 6.236 1.00 67.31 80 GLY A CA 1
ATOM 610 C C . GLY A 1 80 ? -20.621 12.053 5.828 1.00 67.31 80 GLY A C 1
ATOM 611 O O . GLY A 1 80 ? -20.982 13.174 6.194 1.00 67.31 80 GLY A O 1
ATOM 612 N N . GLN A 1 81 ? -21.394 11.267 5.071 1.00 59.31 81 GLN A N 1
ATOM 613 C CA . GLN A 1 81 ? -22.727 11.648 4.587 1.00 59.31 81 GLN A CA 1
ATOM 614 C C . GLN A 1 81 ? -23.863 11.200 5.519 1.00 59.31 81 GLN A C 1
ATOM 616 O O . GLN A 1 81 ? -24.916 11.825 5.502 1.00 59.31 81 GLN A O 1
ATOM 621 N N . GLU A 1 82 ? -23.644 10.209 6.388 1.00 55.84 82 GLU A N 1
ATOM 622 C CA . GLU A 1 82 ? -24.660 9.690 7.327 1.00 55.84 82 GLU A CA 1
ATOM 623 C C . GLU A 1 82 ? -24.949 10.620 8.528 1.00 55.84 82 GLU A C 1
ATOM 625 O O . GLU A 1 82 ? -25.845 10.353 9.322 1.00 55.84 82 GLU A O 1
ATOM 630 N N . GLY A 1 83 ? -24.211 11.728 8.676 1.00 56.12 83 GLY A N 1
ATOM 631 C CA . GLY A 1 83 ? -24.383 12.709 9.760 1.00 56.12 83 GLY A CA 1
ATOM 632 C C . GLY A 1 83 ? -25.066 14.021 9.355 1.00 56.12 83 GLY A C 1
ATOM 633 O O . GLY A 1 83 ? -24.964 15.001 10.095 1.00 56.12 83 GLY A O 1
ATOM 634 N N . ARG A 1 84 ? -25.679 14.089 8.166 1.00 54.53 84 ARG A N 1
ATOM 635 C CA . ARG A 1 84 ? -26.341 15.293 7.632 1.00 54.53 84 ARG A CA 1
ATOM 636 C C . ARG A 1 84 ? -27.783 14.996 7.208 1.00 54.53 84 ARG A C 1
ATOM 638 O O . ARG A 1 84 ? -28.093 15.149 6.035 1.00 54.53 84 ARG A O 1
ATOM 645 N N . ASP A 1 85 ? -28.636 14.607 8.147 1.00 48.94 85 ASP A N 1
ATOM 646 C CA . ASP A 1 85 ? -30.100 14.632 7.995 1.00 48.94 85 ASP A CA 1
ATOM 647 C C . ASP A 1 85 ? -30.759 15.090 9.304 1.00 48.94 85 ASP A C 1
ATOM 649 O O . ASP A 1 85 ? -30.310 14.638 10.385 1.00 48.94 85 ASP A O 1
#

pLDDT: mean 81.89, std 17.96, range [36.5, 97.88]

Foldseek 3Di:
DDDDPVVVVVVLVVCCVVLVDDSLQVVLVVVLVCLLPDPDPVCPVLNVQLVVLCVVDPSRSNRSSVVSVVVVVVVVVVVVPVPDD